Protein AF-A0A6B3EG38-F1 (afdb_monomer)

Solvent-access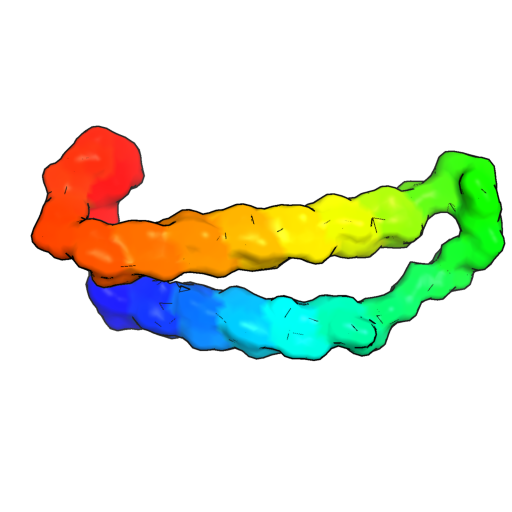ible surface area (backbone atoms only — not comparable to full-atom values): 4072 Å² total; per-residue (Å²): 85,72,70,60,37,53,53,48,44,55,50,47,54,53,49,55,61,52,55,77,70,68,78,67,80,75,84,62,86,73,88,43,56,64,57,52,52,54,54,50,50,53,54,51,51,53,52,48,46,55,49,36,50,51,58,64,68,50,93,66,66,61,86,97,44,78,101

Radius of gyration: 15.74 Å; Cα contacts (8 Å, |Δi|>4): 34; chains: 1; bounding box: 37×12×43 Å

Nearest PDB structures (foldseek):
  3cir-assembly2_M  TM=9.813E-01  e=2.959E-03  Escherichia coli

Structure (mmCIF, N/CA/C/O backbone):
data_AF-A0A6B3EG38-F1
#
_entry.id   AF-A0A6B3EG38-F1
#
loop_
_atom_site.group_PDB
_atom_site.id
_atom_site.type_symbol
_atom_site.label_atom_id
_atom_site.label_alt_id
_atom_site.label_comp_id
_atom_site.label_asym_id
_atom_site.label_entity_id
_atom_site.label_seq_id
_atom_site.pdbx_PDB_ins_code
_atom_site.Cartn_x
_atom_site.Cartn_y
_atom_site.Cartn_z
_atom_site.occupancy
_atom_site.B_iso_or_equiv
_atom_site.auth_seq_id
_atom_site.auth_comp_id
_atom_site.auth_asym_id
_atom_site.auth_atom_id
_atom_site.pdbx_PDB_model_num
ATOM 1 N N . THR A 1 1 ? -11.251 6.832 13.573 1.00 90.38 1 THR A N 1
ATOM 2 C CA . THR A 1 1 ? -12.566 6.230 13.879 1.00 90.38 1 THR A CA 1
ATOM 3 C C . THR A 1 1 ? -12.770 4.976 13.042 1.00 90.38 1 THR A C 1
ATOM 5 O O . THR A 1 1 ? -12.040 4.754 12.082 1.00 90.38 1 THR A O 1
ATOM 8 N N . GLU A 1 2 ? -13.747 4.126 13.367 1.00 94.75 2 GLU A N 1
ATOM 9 C CA . GLU A 1 2 ? -13.996 2.905 12.580 1.00 94.75 2 GLU A CA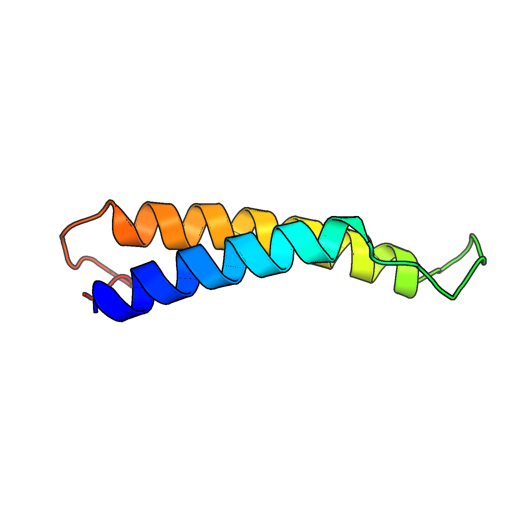 1
ATOM 10 C C . GLU A 1 2 ? -14.340 3.196 11.111 1.00 94.75 2 GLU A C 1
ATOM 12 O O . GLU A 1 2 ? -13.823 2.523 10.221 1.00 94.75 2 GLU A O 1
ATOM 17 N N . GLN A 1 3 ? -15.158 4.221 10.857 1.00 96.81 3 GLN A N 1
ATOM 18 C CA . GLN A 1 3 ? -15.557 4.592 9.501 1.00 96.81 3 GLN A CA 1
ATOM 19 C C . GLN A 1 3 ? -14.351 4.983 8.640 1.00 96.81 3 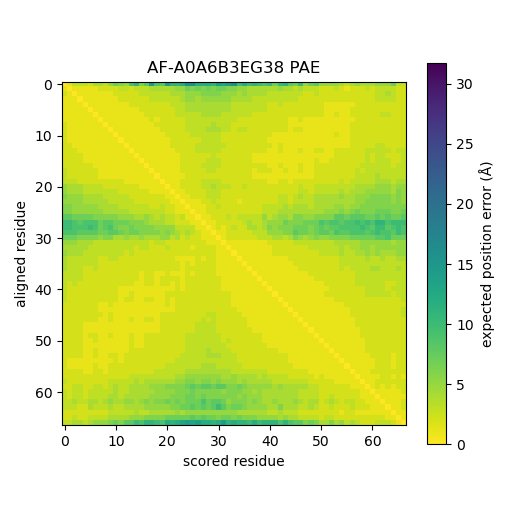GLN A C 1
ATOM 21 O O . GLN A 1 3 ? -14.219 4.503 7.519 1.00 96.81 3 GLN A O 1
ATOM 26 N N . THR A 1 4 ? -13.431 5.792 9.176 1.00 97.12 4 THR A N 1
ATOM 27 C CA . THR A 1 4 ? -12.241 6.222 8.427 1.00 97.12 4 THR A CA 1
ATOM 28 C C . THR A 1 4 ? -11.310 5.055 8.107 1.00 97.12 4 THR A C 1
ATOM 30 O O . THR A 1 4 ? -10.707 5.035 7.039 1.00 97.12 4 THR A O 1
ATOM 33 N N . ILE A 1 5 ? -11.209 4.060 8.998 1.00 97.06 5 ILE A N 1
ATOM 34 C CA . ILE A 1 5 ? -10.391 2.864 8.750 1.00 97.06 5 ILE A CA 1
ATOM 35 C C . ILE A 1 5 ? -11.020 1.997 7.648 1.00 97.06 5 ILE A C 1
ATOM 37 O O . ILE A 1 5 ? -10.295 1.521 6.780 1.00 97.06 5 ILE A O 1
ATOM 41 N N . LYS A 1 6 ? -12.351 1.825 7.629 1.00 97.88 6 LYS A N 1
ATOM 42 C CA . LYS A 1 6 ? -13.040 1.088 6.548 1.00 97.88 6 LYS A CA 1
ATOM 43 C C . LYS A 1 6 ? -12.787 1.727 5.185 1.00 97.88 6 LYS A C 1
ATOM 45 O O . LYS A 1 6 ? -12.357 1.044 4.263 1.00 97.88 6 LYS A O 1
ATOM 50 N N . THR A 1 7 ? -12.947 3.046 5.097 1.00 98.31 7 THR A N 1
ATOM 51 C CA . THR A 1 7 ? -12.659 3.801 3.871 1.00 98.31 7 THR A CA 1
ATOM 52 C C . THR A 1 7 ? -11.195 3.668 3.444 1.00 98.31 7 THR A C 1
ATOM 54 O O . THR A 1 7 ? -10.914 3.535 2.255 1.00 98.31 7 THR A O 1
ATOM 57 N N . ALA A 1 8 ? -10.248 3.651 4.389 1.00 98.06 8 ALA A N 1
ATOM 58 C CA . ALA A 1 8 ? -8.842 3.411 4.071 1.00 98.06 8 ALA A CA 1
ATOM 59 C C . ALA A 1 8 ? -8.610 2.004 3.490 1.00 98.06 8 ALA A C 1
ATOM 61 O O . ALA A 1 8 ? -7.925 1.882 2.478 1.00 98.06 8 ALA A O 1
ATOM 62 N N . VAL A 1 9 ? -9.208 0.960 4.076 1.00 98.44 9 VAL A N 1
ATOM 63 C CA . VAL A 1 9 ? -9.116 -0.422 3.564 1.00 98.44 9 VAL A CA 1
ATOM 64 C C . VAL A 1 9 ? -9.657 -0.518 2.134 1.00 98.44 9 VAL A C 1
ATOM 66 O O . VAL A 1 9 ? -8.983 -1.056 1.258 1.00 98.44 9 VAL A O 1
ATOM 69 N N . GLU A 1 10 ? -10.831 0.059 1.871 1.00 98.38 10 GLU A N 1
ATOM 70 C CA . GLU A 1 10 ? -11.430 0.096 0.528 1.00 98.38 10 GLU A CA 1
ATOM 71 C C . GLU A 1 10 ? -10.528 0.828 -0.474 1.00 98.38 10 GLU A C 1
ATOM 73 O O . GLU A 1 10 ? -10.294 0.344 -1.585 1.00 98.38 10 GLU A O 1
ATOM 78 N N . LYS A 1 11 ? -9.958 1.970 -0.069 1.00 98.62 11 LYS A N 1
ATOM 79 C CA . LYS A 1 11 ? -9.067 2.745 -0.933 1.00 98.62 11 LYS A CA 1
ATOM 80 C C . LYS A 1 11 ? -7.770 2.002 -1.243 1.00 98.62 11 LYS A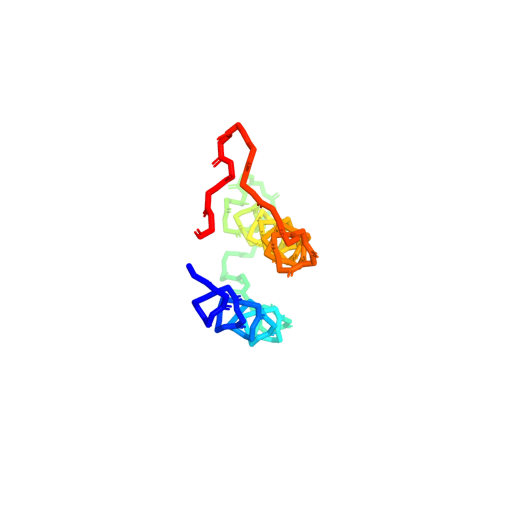 C 1
ATOM 82 O O . LYS A 1 11 ? -7.304 2.046 -2.379 1.00 98.62 11 LYS A O 1
ATOM 87 N N . ILE A 1 12 ? -7.194 1.305 -0.265 1.00 98.62 12 ILE A N 1
ATOM 88 C CA . ILE A 1 12 ? -5.995 0.486 -0.475 1.00 98.62 12 ILE A CA 1
ATOM 89 C C . ILE A 1 12 ? -6.296 -0.645 -1.464 1.00 98.62 12 ILE A C 1
ATOM 91 O O . ILE A 1 12 ? -5.510 -0.859 -2.385 1.00 98.62 12 ILE A O 1
ATOM 95 N N . ALA A 1 13 ? -7.449 -1.312 -1.350 1.00 98.50 13 ALA A N 1
ATOM 96 C CA . ALA A 1 13 ? -7.854 -2.353 -2.295 1.00 98.50 13 ALA A CA 1
ATOM 97 C C . ALA A 1 13 ? -7.977 -1.819 -3.739 1.00 98.50 13 ALA A C 1
ATOM 99 O O . ALA A 1 13 ? -7.470 -2.441 -4.677 1.00 98.50 13 ALA A O 1
ATOM 100 N N . GLU A 1 14 ? -8.574 -0.635 -3.924 1.00 98.62 14 GLU A N 1
ATOM 101 C CA . GLU A 1 14 ? -8.624 0.057 -5.223 1.00 98.62 14 GLU A CA 1
ATOM 102 C C . GLU A 1 14 ? -7.213 0.345 -5.767 1.00 98.62 14 GLU A C 1
ATOM 104 O O . GLU A 1 14 ? -6.915 0.068 -6.933 1.00 98.62 14 GLU A O 1
ATOM 109 N N . LEU A 1 15 ? -6.319 0.880 -4.930 1.00 98.62 15 LEU A N 1
ATOM 110 C CA . LEU A 1 15 ? -4.947 1.207 -5.326 1.00 98.62 15 LEU A CA 1
ATOM 111 C C . LEU A 1 15 ? -4.139 -0.044 -5.689 1.00 98.62 15 LEU A C 1
ATOM 113 O O . LEU A 1 15 ? -3.427 -0.027 -6.692 1.00 98.62 15 LEU A O 1
ATOM 117 N N . ARG A 1 16 ? -4.303 -1.151 -4.956 1.00 98.44 16 ARG A N 1
ATOM 118 C CA . ARG A 1 16 ? -3.695 -2.450 -5.292 1.00 98.44 16 ARG A CA 1
ATOM 119 C C . ARG A 1 16 ? -4.199 -2.991 -6.626 1.00 98.44 16 ARG A C 1
ATOM 121 O O . ARG A 1 16 ? -3.415 -3.532 -7.403 1.00 98.44 16 ARG A O 1
ATOM 128 N N . ALA A 1 17 ? -5.484 -2.819 -6.938 1.00 98.44 17 ALA A N 1
ATOM 129 C CA . ALA A 1 17 ? -6.014 -3.191 -8.248 1.00 98.44 17 ALA A CA 1
ATOM 130 C C . ALA A 1 17 ? -5.387 -2.349 -9.372 1.00 98.44 17 ALA A C 1
ATOM 132 O O . ALA A 1 17 ? -4.996 -2.895 -10.403 1.00 98.44 17 ALA A O 1
ATOM 133 N N . ARG A 1 18 ? -5.227 -1.037 -9.157 1.00 98.44 18 ARG A N 1
ATOM 134 C CA . ARG A 1 18 ? -4.566 -0.129 -10.111 1.00 98.44 18 ARG A CA 1
ATOM 135 C C . ARG A 1 18 ? -3.081 -0.438 -10.285 1.00 98.44 18 ARG A C 1
ATOM 137 O O . ARG A 1 18 ? -2.587 -0.359 -11.407 1.00 98.44 18 ARG A O 1
ATOM 144 N N . TYR A 1 19 ? -2.398 -0.827 -9.210 1.00 98.38 19 TYR A N 1
ATOM 145 C CA . TYR A 1 19 ? -0.979 -1.177 -9.222 1.00 98.38 19 TYR A CA 1
ATOM 146 C C . TYR A 1 19 ? -0.656 -2.290 -10.229 1.00 98.38 19 TYR A C 1
ATOM 148 O O . TYR A 1 19 ? 0.377 -2.244 -10.882 1.00 98.38 19 TYR A O 1
ATOM 156 N N . LYS A 1 20 ? -1.576 -3.233 -10.466 1.00 97.69 20 LYS A N 1
ATOM 157 C CA . LYS A 1 20 ? -1.398 -4.302 -11.470 1.00 97.69 20 LYS A CA 1
ATOM 158 C C . LYS A 1 20 ? -1.189 -3.794 -12.902 1.00 97.69 20 LYS A C 1
ATOM 160 O O . LYS A 1 20 ? -0.712 -4.550 -13.739 1.00 97.69 20 LYS A O 1
ATOM 165 N N . ASN A 1 21 ? -1.558 -2.544 -13.178 1.00 97.56 21 ASN A N 1
ATOM 166 C CA . ASN A 1 21 ? -1.488 -1.933 -14.502 1.00 97.56 21 ASN A CA 1
ATOM 167 C C . ASN A 1 21 ? -0.408 -0.841 -14.599 1.00 97.56 21 ASN A C 1
ATOM 169 O O . ASN A 1 21 ? -0.432 -0.048 -15.540 1.00 97.56 21 ASN A O 1
ATOM 173 N N . VAL A 1 22 ? 0.510 -0.745 -13.630 1.00 96.44 22 VAL A N 1
ATOM 174 C CA . VAL A 1 22 ? 1.609 0.229 -13.708 1.00 96.44 22 VAL A CA 1
ATOM 175 C C . VAL A 1 22 ? 2.621 -0.188 -14.769 1.00 96.44 22 VAL A C 1
ATOM 177 O O . VAL A 1 22 ? 2.875 -1.371 -14.992 1.00 96.44 22 VAL A O 1
ATOM 180 N N . ALA A 1 23 ? 3.212 0.805 -15.423 1.00 96.00 23 ALA A N 1
ATOM 181 C CA . ALA A 1 23 ? 4.232 0.603 -16.435 1.00 96.00 23 ALA A CA 1
ATOM 182 C C . ALA A 1 23 ? 5.440 1.481 -16.125 1.00 96.00 23 ALA A C 1
ATOM 184 O O . ALA A 1 23 ? 5.297 2.665 -15.827 1.00 96.00 23 ALA A O 1
ATOM 185 N N . ILE A 1 24 ? 6.627 0.895 -16.245 1.00 97.06 24 ILE A N 1
ATOM 186 C CA . ILE A 1 24 ? 7.900 1.600 -16.083 1.00 97.06 24 ILE A CA 1
ATOM 187 C C . ILE A 1 24 ? 8.261 2.238 -17.414 1.00 97.06 24 ILE A C 1
ATOM 189 O O . ILE A 1 24 ? 8.277 1.535 -18.429 1.00 97.06 24 ILE A O 1
ATOM 193 N N . GLN A 1 25 ? 8.519 3.544 -17.434 1.00 95.38 25 GLN A N 1
ATOM 194 C CA . GLN A 1 25 ? 8.900 4.240 -18.663 1.00 95.38 25 GLN A CA 1
ATOM 195 C C . GLN A 1 25 ? 10.370 3.985 -18.992 1.00 95.38 25 GLN A C 1
ATOM 197 O O . GLN A 1 25 ? 10.664 3.569 -20.115 1.00 95.38 25 GLN A O 1
ATOM 202 N N . ASP A 1 26 ? 11.267 4.125 -18.010 1.00 96.06 26 ASP A N 1
ATOM 203 C CA . ASP A 1 26 ? 12.673 3.777 -18.195 1.00 96.06 26 ASP A CA 1
ATOM 204 C C . ASP A 1 26 ? 12.853 2.272 -18.473 1.00 96.06 26 ASP A C 1
ATOM 206 O O . ASP A 1 26 ? 12.470 1.401 -17.686 1.00 96.06 26 ASP A O 1
ATOM 210 N N . LYS A 1 27 ? 13.455 1.955 -19.625 1.00 95.50 27 LYS A N 1
ATOM 211 C CA . LYS A 1 27 ? 13.786 0.584 -20.056 1.00 95.50 27 LYS A CA 1
ATOM 212 C C . LYS A 1 27 ? 15.251 0.221 -19.793 1.00 95.50 27 LYS A C 1
ATOM 214 O O . LYS A 1 27 ? 15.686 -0.880 -20.143 1.00 95.50 27 LYS A O 1
ATOM 219 N N . GLY A 1 28 ? 16.019 1.130 -19.195 1.00 95.12 28 GLY A N 1
ATOM 220 C CA . GLY A 1 28 ? 17.383 0.908 -18.743 1.00 95.12 28 GLY A CA 1
ATOM 221 C C . GLY A 1 28 ? 17.462 -0.196 -17.688 1.00 95.12 28 GLY A C 1
ATOM 222 O O . GLY A 1 28 ? 16.521 -0.451 -16.944 1.00 95.12 28 GLY A O 1
ATOM 223 N N . ARG A 1 29 ? 18.597 -0.898 -17.625 1.00 92.12 29 ARG A N 1
ATOM 224 C CA . ARG A 1 29 ? 18.808 -2.004 -16.663 1.00 92.12 29 ARG A CA 1
ATOM 225 C C . ARG A 1 29 ? 19.737 -1.639 -15.509 1.00 92.12 29 ARG A C 1
ATOM 227 O O . ARG A 1 29 ? 19.777 -2.348 -14.513 1.00 92.12 29 ARG A O 1
ATOM 234 N N . ARG A 1 30 ? 20.530 -0.577 -15.660 1.00 95.69 30 ARG A N 1
ATOM 235 C CA . ARG A 1 30 ? 21.511 -0.129 -14.665 1.00 95.69 30 ARG A CA 1
ATOM 236 C C . ARG A 1 30 ? 20.973 1.120 -13.992 1.00 95.69 30 ARG A C 1
ATOM 238 O O . ARG A 1 30 ? 20.624 2.049 -14.705 1.00 95.69 30 ARG A O 1
ATOM 24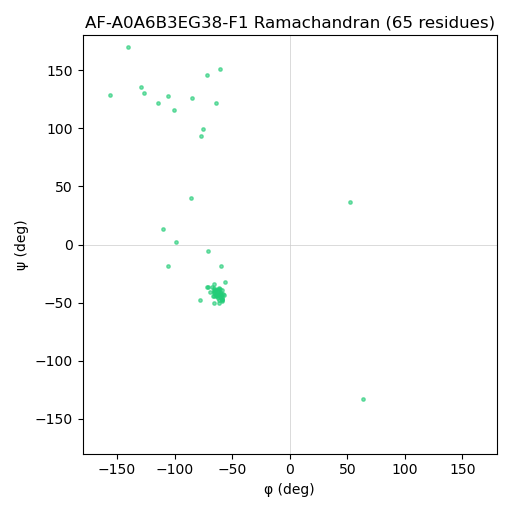5 N N . PHE A 1 31 ? 20.945 1.122 -12.660 1.00 95.00 31 PHE A N 1
ATOM 246 C CA . PHE A 1 31 ? 20.466 2.253 -11.855 1.00 95.00 31 PHE A CA 1
ATOM 247 C C . PHE A 1 31 ? 19.067 2.754 -12.266 1.00 95.00 31 PHE A C 1
ATOM 249 O O . PHE A 1 31 ? 18.813 3.951 -12.239 1.00 95.00 31 PHE A O 1
ATOM 256 N N . ASN A 1 32 ? 18.168 1.839 -12.656 1.00 97.19 32 ASN A N 1
ATOM 257 C CA . ASN A 1 32 ? 16.792 2.178 -13.024 1.00 97.19 32 ASN A CA 1
ATOM 258 C C . ASN A 1 32 ? 15.971 2.425 -11.749 1.00 97.19 32 ASN A C 1
ATOM 260 O O . ASN A 1 32 ? 15.476 1.483 -11.123 1.00 97.19 32 ASN A O 1
ATOM 264 N N . THR A 1 33 ? 15.900 3.690 -11.341 1.00 97.19 33 THR A N 1
ATOM 265 C CA . THR A 1 33 ? 15.156 4.135 -10.158 1.00 97.19 33 THR A CA 1
ATOM 266 C C . THR A 1 33 ? 13.655 3.972 -10.342 1.00 97.19 33 THR A C 1
ATOM 268 O O . THR A 1 33 ? 13.005 3.533 -9.404 1.00 97.19 33 THR A O 1
ATOM 271 N N . ASP A 1 34 ? 13.117 4.195 -11.546 1.00 97.12 34 ASP A N 1
ATOM 272 C CA . ASP A 1 34 ? 11.687 4.007 -11.825 1.00 97.12 34 ASP A CA 1
ATOM 273 C C . ASP A 1 34 ? 11.241 2.569 -11.508 1.00 97.12 34 ASP A C 1
ATOM 275 O O . ASP A 1 34 ? 10.194 2.338 -10.901 1.00 97.12 34 ASP A O 1
ATOM 279 N N . LEU A 1 35 ? 12.046 1.578 -11.911 1.00 97.50 35 LEU A N 1
ATOM 280 C CA . LEU A 1 35 ? 11.788 0.167 -11.624 1.00 97.50 35 LEU A CA 1
ATOM 281 C C . LEU A 1 35 ? 11.846 -0.119 -10.120 1.00 97.50 35 LEU A C 1
ATOM 283 O O . LEU A 1 35 ? 10.999 -0.854 -9.611 1.00 97.50 35 LEU A O 1
ATOM 287 N N . LEU A 1 36 ? 12.842 0.435 -9.424 1.00 97.75 36 LEU A N 1
ATOM 288 C CA . LEU A 1 36 ? 12.985 0.268 -7.979 1.00 97.75 36 LEU A CA 1
ATOM 289 C C . LEU A 1 36 ? 11.776 0.854 -7.238 1.00 97.75 36 LEU A C 1
ATOM 291 O O . LEU A 1 36 ? 11.147 0.150 -6.452 1.00 97.75 36 LEU A O 1
ATOM 295 N N . GLU A 1 37 ? 11.408 2.096 -7.544 1.00 97.31 37 GLU A N 1
ATOM 296 C CA . GLU A 1 37 ? 10.285 2.800 -6.921 1.00 97.31 37 GLU A CA 1
ATOM 297 C C . GLU A 1 37 ? 8.954 2.087 -7.168 1.00 97.31 37 GLU A C 1
ATOM 299 O O . GLU A 1 37 ? 8.113 2.007 -6.273 1.00 97.31 37 GLU A O 1
ATOM 304 N N . ALA A 1 38 ? 8.752 1.507 -8.354 1.00 97.75 38 ALA A N 1
ATOM 305 C CA . ALA A 1 38 ? 7.551 0.726 -8.619 1.00 97.75 38 ALA A CA 1
ATOM 306 C C . ALA A 1 38 ? 7.478 -0.546 -7.766 1.00 97.75 38 ALA A C 1
ATOM 308 O O . ALA A 1 38 ? 6.413 -0.857 -7.237 1.00 97.75 38 ALA A O 1
ATOM 309 N N . ILE A 1 39 ? 8.595 -1.258 -7.587 1.00 97.62 39 ILE A N 1
ATOM 310 C CA . ILE A 1 39 ? 8.650 -2.425 -6.693 1.00 97.62 39 ILE A CA 1
ATOM 311 C C . ILE A 1 39 ? 8.360 -1.998 -5.249 1.00 97.62 39 ILE A C 1
ATOM 313 O O . ILE A 1 39 ? 7.553 -2.629 -4.562 1.00 97.62 39 ILE A O 1
ATOM 317 N N . GLU A 1 40 ? 8.982 -0.911 -4.793 1.00 98.38 40 GLU A N 1
ATOM 318 C CA . GLU A 1 40 ? 8.768 -0.369 -3.450 1.00 98.38 40 GLU A CA 1
ATOM 319 C C . GLU A 1 40 ? 7.319 0.075 -3.229 1.00 98.38 40 GLU A C 1
ATOM 321 O O . GLU A 1 40 ? 6.750 -0.212 -2.176 1.00 98.38 40 GLU A O 1
ATOM 326 N N . LEU A 1 41 ? 6.678 0.681 -4.232 1.00 98.31 41 LEU A N 1
ATOM 327 C CA . LEU A 1 41 ? 5.260 1.031 -4.183 1.00 98.31 41 LEU A CA 1
ATOM 328 C C . LEU A 1 41 ? 4.380 -0.204 -3.940 1.00 98.31 41 LEU A C 1
ATOM 330 O O . LEU A 1 41 ? 3.462 -0.143 -3.120 1.00 98.31 41 LEU A O 1
ATOM 334 N N . GLY A 1 42 ? 4.669 -1.326 -4.605 1.00 98.38 42 GLY A N 1
ATOM 335 C CA . GLY A 1 42 ? 3.982 -2.596 -4.359 1.00 98.38 42 GLY A CA 1
ATOM 336 C C . GLY A 1 42 ? 4.118 -3.057 -2.906 1.00 98.38 42 GLY A C 1
ATOM 337 O O . GLY A 1 42 ? 3.116 -3.331 -2.245 1.00 98.38 42 GLY A O 1
ATOM 338 N N . ASN A 1 43 ? 5.344 -3.042 -2.377 1.00 98.50 43 ASN A N 1
ATOM 339 C CA . ASN A 1 43 ? 5.621 -3.418 -0.987 1.00 98.50 43 ASN A CA 1
ATOM 340 C C . ASN A 1 43 ? 4.879 -2.515 0.014 1.00 98.50 43 ASN A C 1
ATOM 342 O O . ASN A 1 43 ? 4.323 -2.993 1.004 1.00 98.50 43 ASN A O 1
ATOM 346 N N . LEU A 1 44 ? 4.843 -1.204 -0.244 1.00 98.69 44 LEU A N 1
ATOM 347 C CA . LEU A 1 44 ? 4.134 -0.241 0.598 1.00 98.69 44 LEU A CA 1
ATOM 348 C C . LEU A 1 44 ? 2.621 -0.484 0.600 1.00 98.69 44 LEU A C 1
ATOM 350 O O . LEU A 1 44 ? 1.993 -0.373 1.654 1.00 98.69 44 LEU A O 1
ATOM 354 N N . LEU A 1 45 ? 2.032 -0.841 -0.545 1.00 98.62 45 LEU A N 1
ATOM 355 C CA . LEU A 1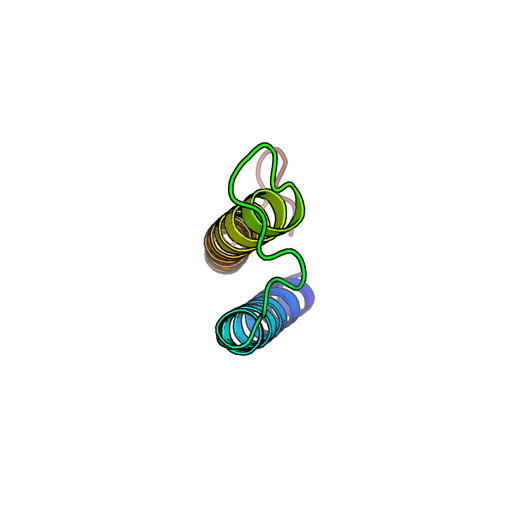 45 ? 0.605 -1.161 -0.636 1.00 98.62 45 LEU A CA 1
ATOM 356 C C . LEU A 1 45 ? 0.240 -2.427 0.151 1.00 98.62 45 LEU A C 1
ATOM 358 O O . LEU A 1 45 ? -0.801 -2.449 0.810 1.00 98.62 45 LEU A O 1
ATOM 362 N N . ASP A 1 46 ? 1.094 -3.449 0.125 1.00 98.38 46 ASP A N 1
ATOM 363 C CA . ASP A 1 46 ? 0.888 -4.674 0.904 1.00 98.38 46 ASP A CA 1
ATOM 364 C C . ASP A 1 46 ? 0.990 -4.401 2.413 1.00 98.38 46 ASP A C 1
ATOM 366 O O . ASP A 1 46 ? 0.125 -4.812 3.191 1.00 98.38 46 ASP A O 1
ATOM 370 N N . LEU A 1 47 ? 1.994 -3.627 2.842 1.00 98.69 47 LEU A N 1
ATOM 371 C CA . LEU A 1 47 ? 2.125 -3.215 4.244 1.00 98.69 47 LEU A CA 1
ATOM 372 C C . LEU A 1 47 ? 0.939 -2.358 4.705 1.00 98.69 47 LEU A C 1
ATOM 374 O O . LEU A 1 47 ? 0.442 -2.537 5.822 1.00 98.69 47 LEU A O 1
ATOM 378 N N . ALA A 1 48 ? 0.458 -1.450 3.854 1.00 98.62 48 ALA A N 1
ATOM 379 C CA . ALA A 1 48 ? -0.705 -0.622 4.149 1.00 98.62 48 ALA A CA 1
ATOM 380 C C . ALA A 1 48 ? -1.970 -1.470 4.358 1.00 98.62 48 ALA A C 1
ATOM 382 O O . ALA A 1 48 ? -2.716 -1.224 5.308 1.00 98.62 48 ALA A O 1
ATOM 383 N N . GLU A 1 49 ? -2.198 -2.489 3.524 1.00 98.50 49 GLU A N 1
ATOM 384 C CA . GLU A 1 49 ? -3.339 -3.404 3.656 1.00 98.50 49 GLU A CA 1
ATOM 385 C C . GLU A 1 49 ? -3.300 -4.165 4.986 1.00 98.50 49 GLU A C 1
ATOM 387 O O . GLU A 1 49 ? -4.297 -4.185 5.718 1.00 98.50 49 GLU A O 1
ATOM 392 N N . VAL A 1 50 ? -2.142 -4.737 5.335 1.00 98.38 50 VAL A N 1
ATOM 393 C CA . VAL A 1 50 ? -1.949 -5.455 6.605 1.00 98.38 50 VAL A CA 1
ATOM 394 C C . VAL A 1 50 ? -2.223 -4.530 7.789 1.00 98.38 50 VAL A C 1
ATOM 396 O O . VAL A 1 50 ? -2.947 -4.902 8.720 1.00 98.38 50 VAL A O 1
ATOM 399 N N . MET A 1 51 ? -1.692 -3.309 7.748 1.00 98.06 51 MET A N 1
ATOM 400 C CA . MET A 1 51 ? -1.834 -2.329 8.822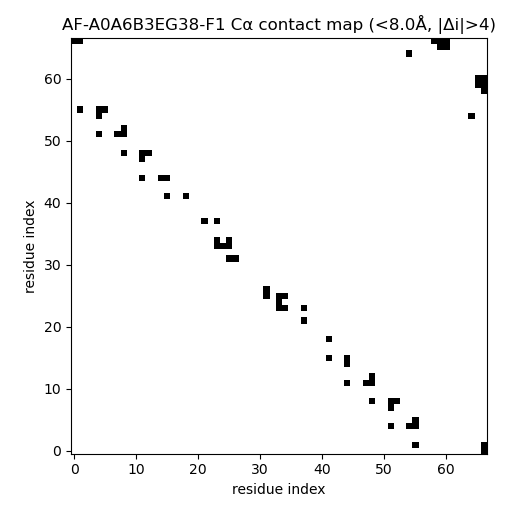 1.00 98.06 51 MET A CA 1
ATOM 401 C C . MET A 1 51 ? -3.286 -1.877 8.998 1.00 98.06 51 MET A C 1
ATOM 403 O O . MET A 1 51 ? -3.810 -1.927 10.110 1.00 98.06 51 MET A O 1
ATOM 407 N N . ALA A 1 52 ? -3.958 -1.483 7.914 1.00 98.00 52 ALA A N 1
ATOM 408 C CA . ALA A 1 52 ? -5.334 -0.996 7.956 1.00 98.00 52 ALA A CA 1
ATOM 409 C C . ALA A 1 52 ? -6.319 -2.100 8.371 1.00 98.00 52 ALA A C 1
ATOM 411 O O . ALA A 1 52 ? -7.205 -1.867 9.197 1.00 98.00 52 ALA A O 1
ATOM 412 N N . THR A 1 53 ? -6.127 -3.324 7.871 1.00 97.94 53 THR A N 1
ATOM 413 C CA . THR A 1 53 ? -6.961 -4.480 8.234 1.00 97.94 53 THR A CA 1
ATOM 414 C C . THR A 1 53 ? -6.787 -4.844 9.709 1.00 97.94 53 THR A C 1
ATOM 416 O O . THR A 1 53 ? -7.772 -5.028 10.429 1.00 97.94 53 THR A O 1
ATOM 419 N N . SER A 1 54 ? -5.544 -4.860 10.200 1.00 97.50 54 SER A N 1
ATOM 420 C CA . SER A 1 54 ? -5.243 -5.100 11.618 1.00 97.50 54 SER A CA 1
ATOM 421 C C . SER A 1 54 ? -5.831 -4.006 12.509 1.00 97.50 54 SER A C 1
ATOM 423 O O . SER A 1 54 ? -6.467 -4.292 13.528 1.00 97.50 54 SER A O 1
ATOM 425 N N . ALA A 1 55 ? -5.684 -2.745 12.092 1.00 97.62 55 ALA A N 1
ATOM 426 C CA . ALA A 1 55 ? -6.264 -1.600 12.774 1.00 97.62 55 ALA A CA 1
ATOM 427 C C . ALA A 1 55 ? -7.788 -1.713 12.853 1.00 97.62 55 ALA A C 1
ATOM 429 O O . ALA A 1 55 ? -8.331 -1.402 13.909 1.00 97.62 55 ALA A O 1
ATOM 430 N N . LEU A 1 56 ? -8.472 -2.193 11.801 1.00 97.31 56 LEU A N 1
ATOM 431 C CA . LEU A 1 56 ? -9.931 -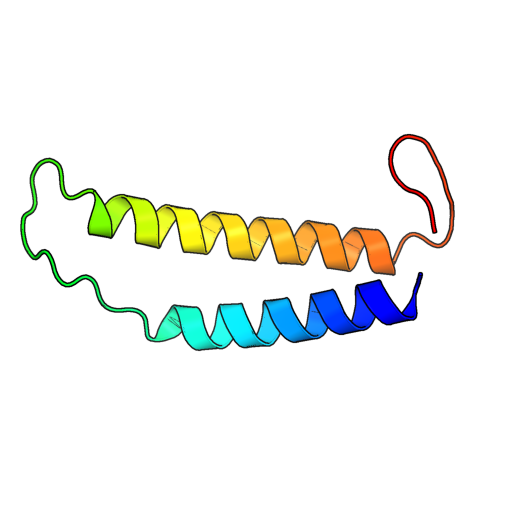2.374 11.735 1.00 97.31 56 LEU A CA 1
ATOM 432 C C . LEU A 1 56 ? -10.451 -3.523 12.611 1.00 97.31 56 LEU A C 1
ATOM 434 O O . LEU A 1 56 ? -11.532 -3.396 13.209 1.00 97.31 56 LEU A O 1
ATOM 438 N N . ALA A 1 57 ? -9.690 -4.613 12.702 1.00 97.12 57 ALA A N 1
ATOM 439 C CA . ALA A 1 57 ? -10.017 -5.771 13.527 1.00 97.12 57 ALA A CA 1
ATOM 440 C C . ALA A 1 57 ? -9.844 -5.483 15.030 1.00 97.12 57 ALA A C 1
ATOM 442 O O . ALA A 1 57 ? -10.655 -5.917 15.845 1.00 97.12 57 ALA A O 1
ATOM 443 N N . ARG A 1 58 ? -8.829 -4.698 15.411 1.00 97.31 58 ARG A N 1
ATOM 444 C CA . ARG A 1 58 ? -8.510 -4.396 16.816 1.00 97.31 58 ARG A CA 1
ATOM 445 C C . ARG A 1 58 ? -9.482 -3.391 17.437 1.00 97.31 58 ARG A C 1
ATOM 447 O O . ARG A 1 58 ? -9.277 -2.201 17.253 1.00 97.31 58 ARG A O 1
ATOM 454 N N . LYS A 1 59 ? -10.487 -3.813 18.212 1.00 96.38 59 LYS A N 1
ATOM 455 C CA . LYS A 1 59 ? -11.525 -2.940 18.823 1.00 96.38 59 LYS A CA 1
ATOM 456 C C . LYS A 1 59 ? -11.142 -2.309 20.178 1.00 96.38 59 LYS A C 1
ATOM 458 O O . LYS A 1 59 ? -11.973 -2.202 21.070 1.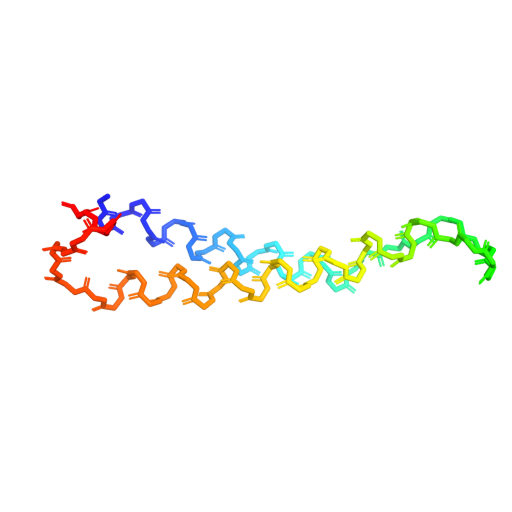00 96.38 59 LYS A O 1
ATOM 463 N N . GLU A 1 60 ? -9.898 -1.874 20.334 1.00 96.88 60 GLU A N 1
ATOM 464 C CA . GLU A 1 60 ? -9.413 -1.190 21.543 1.00 96.88 60 GLU A CA 1
ATOM 465 C C . GLU A 1 60 ? -8.464 -0.039 21.181 1.00 96.88 60 GLU A C 1
ATOM 467 O O . GLU A 1 60 ? -8.029 0.064 20.031 1.00 96.88 60 GLU A O 1
ATOM 472 N N . SER A 1 61 ? -8.113 0.782 22.172 1.00 96.81 61 SER A N 1
ATOM 473 C CA . SER A 1 61 ? -7.083 1.823 22.071 1.00 96.81 61 SER A CA 1
ATOM 474 C C . SER A 1 61 ? -5.915 1.465 22.990 1.00 96.81 61 SER A C 1
ATOM 476 O O . SER A 1 61 ? -6.107 1.289 24.193 1.00 96.81 61 SER A O 1
ATOM 478 N N . ARG A 1 62 ? -4.706 1.325 22.432 1.00 97.00 62 ARG A N 1
ATOM 479 C CA . ARG A 1 62 ? -3.505 0.939 23.186 1.00 97.00 62 ARG A CA 1
ATOM 480 C C . ARG A 1 62 ? -2.224 1.401 22.493 1.00 97.00 62 ARG A C 1
ATOM 482 O O . ARG A 1 62 ? -1.992 1.071 21.331 1.00 97.00 62 ARG A O 1
ATOM 489 N N . GLY A 1 63 ? -1.356 2.092 23.235 1.00 96.56 63 GLY A N 1
ATOM 490 C CA . GLY A 1 63 ? -0.087 2.606 22.709 1.00 96.56 63 GLY A CA 1
ATOM 491 C C . GLY A 1 63 ? -0.312 3.635 21.599 1.00 96.56 63 GLY A C 1
ATOM 492 O O . GLY A 1 63 ? -1.149 4.519 21.746 1.00 96.56 63 GLY A O 1
ATOM 493 N N . GLY A 1 64 ? 0.408 3.499 20.480 1.00 94.94 64 GLY A N 1
ATOM 494 C CA . GLY A 1 64 ? 0.265 4.382 19.313 1.00 94.94 64 GLY A CA 1
ATOM 495 C C . GLY A 1 64 ? -1.037 4.205 18.517 1.00 94.94 64 GLY A C 1
ATOM 496 O O . GLY A 1 64 ? -1.286 4.970 17.592 1.00 94.94 64 GLY A O 1
ATOM 497 N N . HIS A 1 65 ? -1.870 3.213 18.854 1.00 96.12 65 HIS A N 1
ATOM 498 C CA . HIS A 1 65 ? -3.159 2.979 18.201 1.00 96.12 65 HIS A CA 1
ATOM 499 C C . HIS A 1 65 ? -4.309 3.539 19.046 1.00 96.12 65 HIS A C 1
ATOM 501 O O . HIS A 1 65 ? -4.575 3.037 20.141 1.00 96.12 65 HIS A O 1
ATOM 507 N N . TYR A 1 66 ? -5.013 4.542 18.516 1.00 94.31 66 TYR A N 1
ATOM 508 C CA . TYR A 1 66 ? -6.149 5.207 19.161 1.00 94.31 66 TYR A CA 1
ATOM 509 C C . TYR A 1 66 ? -7.372 5.214 18.233 1.00 94.31 66 TYR A C 1
ATOM 511 O O . TYR A 1 66 ? -7.257 5.562 17.055 1.00 94.31 66 TYR A O 1
ATOM 519 N N . ARG A 1 67 ? -8.532 4.798 18.750 1.00 89.44 67 ARG A N 1
ATOM 520 C CA . ARG A 1 67 ? -9.778 4.641 17.986 1.00 89.44 67 ARG A CA 1
ATOM 521 C C . ARG A 1 67 ? -10.803 5.732 18.213 1.00 89.44 67 ARG A C 1
ATOM 523 O O . ARG A 1 67 ? -11.012 6.082 19.391 1.00 89.44 67 ARG A O 1
#

pLDDT: mean 97.1, std 1.81, range [89.44, 98.69]

Sequence (67 aa):
TEQTIKTAVEKIAELRARYKNVAIQDKGRRFNTDLLEAIELGNLLDLAEVMATSALARKESRGGHYR

Secondary structure (DSSP, 8-state):
-HHHHHHHHHHHHHHHHHHTT---S---SSS-HHHHHHHHHHHHHHHHHHHHHHHHH--S-BTTB--

Foldseek 3Di:
DLVVLVVQLVVLVVVLVVLVVDDQPDPDDPPRVSVVVSVVVNVVSVVSNVVSVVLNPDPDADDPRDD

Mean predicted aligned error: 2.69 Å